Protein AF-A0A6A1UJ36-F1 (afdb_monomer)

Organism: NCBI:txid262757

Radius of gyration: 28.64 Å; Cα contacts (8 Å, |Δi|>4): 77; chains: 1; bounding box: 64×49×78 Å

Foldseek 3Di:
DEQDDDDDCSVVVSCCCCPVLNLYDYDPDNVVPDDDDPVSVVVRVCCLPPDPSVVVSVVSVVVVVVLVVQLCDVVHVVVVVVVVVVVVVVVVVVVVPPDPPPDDPPDDPDDDD

Solvent-accessible surface area (backbone atoms only — not comparable to full-atom values): 6771 Å² total; per-residue (Å²): 90,77,46,79,58,85,62,87,65,37,55,59,52,38,46,44,33,38,72,75,65,43,38,31,48,64,70,95,66,56,66,91,80,48,86,81,53,71,71,57,52,52,50,53,51,44,39,52,72,74,35,73,64,18,52,56,25,53,50,50,44,51,54,51,48,54,52,51,53,50,27,57,33,93,87,12,64,54,34,45,53,52,52,50,50,52,52,51,50,53,56,51,52,58,64,69,67,58,69,94,71,85,70,75,80,93,76,85,89,87,87,77,136

Mean predicted aligned error: 10.15 Å

Sequence (113 aa):
MIAWPLYAEQRMNAALLTEELGVAVHSKVLPKKKVMGREEIEKMVRRVMEDKEGHALRTRVKELKHSAEKALSNGGSSYNALSRLAQQCQVHMRRQEVPAEAIEPTCTQELNY

Nearest PDB structures (foldseek):
  8j2z-assembly1_A  TM=9.700E-01  e=2.654E-07  Nicotiana tabacum
  9j9k-assembly2_B  TM=9.720E-01  e=2.822E-07  Nicotiana benthamiana
  8j2u-assembly1_B  TM=9.700E-01  e=3.838E-07  Nicotiana tabacum
  9j9c-assembly1_A  TM=9.699E-01  e=2.285E-06  Nicotiana benthamiana
  8j2v-assembly1_A  TM=9.575E-01  e=2.020E-06  Nicotiana tabacum

Structure (mmCIF, N/CA/C/O backbone):
data_AF-A0A6A1UJ36-F1
#
_entry.id   AF-A0A6A1UJ36-F1
#
loop_
_atom_site.group_PDB
_atom_site.id
_atom_site.type_symbol
_atom_site.label_atom_id
_atom_site.label_alt_id
_atom_site.label_comp_id
_atom_site.label_asym_id
_atom_site.label_entity_id
_atom_site.label_seq_id
_atom_site.pdbx_PDB_ins_code
_atom_site.Cartn_x
_atom_site.Cartn_y
_atom_site.Cartn_z
_atom_site.occupancy
_atom_site.B_iso_or_equiv
_atom_site.auth_seq_id
_atom_site.auth_comp_id
_atom_site.auth_asym_id
_atom_site.auth_atom_id
_atom_site.pdbx_PDB_model_num
ATOM 1 N N . MET A 1 1 ? -6.588 1.399 4.630 1.00 89.81 1 MET A N 1
ATOM 2 C CA . MET A 1 1 ? -7.459 0.251 4.284 1.00 89.81 1 MET A CA 1
ATOM 3 C C . MET A 1 1 ? -7.625 -0.662 5.493 1.00 89.81 1 MET A C 1
ATOM 5 O O . MET A 1 1 ? -6.818 -0.562 6.410 1.00 89.81 1 MET A O 1
ATOM 9 N N . ILE A 1 2 ? -8.639 -1.529 5.508 1.00 93.44 2 ILE A N 1
ATOM 10 C CA . ILE A 1 2 ? -8.768 -2.597 6.512 1.00 93.44 2 ILE A CA 1
ATOM 11 C C . ILE A 1 2 ? -8.268 -3.890 5.860 1.00 93.44 2 ILE A C 1
ATOM 13 O O . ILE A 1 2 ? -8.820 -4.311 4.846 1.00 93.44 2 ILE A O 1
ATOM 17 N N . ALA A 1 3 ? -7.206 -4.488 6.393 1.00 92.56 3 ALA A N 1
ATOM 18 C CA . ALA A 1 3 ? -6.661 -5.745 5.896 1.00 92.56 3 ALA A CA 1
ATOM 19 C C . ALA A 1 3 ? -7.437 -6.928 6.494 1.00 92.56 3 ALA A C 1
ATOM 21 O O . ALA A 1 3 ? -7.490 -7.098 7.714 1.00 92.56 3 ALA A O 1
ATOM 22 N N . TRP A 1 4 ? -8.030 -7.748 5.621 1.00 90.50 4 TRP A N 1
ATOM 23 C CA . TRP A 1 4 ? -8.869 -8.887 6.001 1.00 90.50 4 TRP A CA 1
ATOM 24 C C . TRP A 1 4 ? -8.427 -10.169 5.274 1.00 90.50 4 TRP A C 1
ATOM 26 O O . TRP A 1 4 ? -9.016 -10.547 4.262 1.00 90.50 4 TRP A O 1
ATOM 36 N N . PRO A 1 5 ? -7.357 -10.838 5.740 1.00 88.88 5 PRO A N 1
ATOM 37 C CA . PRO A 1 5 ? -6.795 -11.987 5.040 1.00 88.88 5 PRO A CA 1
ATOM 38 C C . PRO A 1 5 ? -7.681 -13.234 5.184 1.00 88.88 5 PRO A C 1
ATOM 40 O O . PRO A 1 5 ? -7.999 -13.658 6.296 1.00 88.88 5 PRO A O 1
ATOM 43 N N . LEU A 1 6 ? -8.017 -13.863 4.060 1.00 85.00 6 LEU A N 1
ATOM 44 C CA . LEU A 1 6 ? -8.828 -15.079 3.978 1.00 85.00 6 LEU A CA 1
ATOM 45 C C . LEU A 1 6 ? -7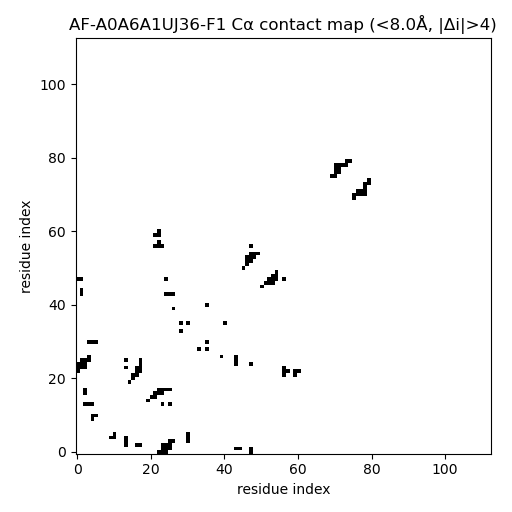.960 -16.312 3.677 1.00 85.00 6 LEU A C 1
ATOM 47 O O . LEU A 1 6 ? -8.011 -17.303 4.413 1.00 85.00 6 LEU A O 1
ATOM 51 N N . TYR A 1 7 ? -7.121 -16.251 2.640 1.00 82.50 7 TYR A N 1
ATOM 52 C CA . TYR A 1 7 ? -6.352 -17.404 2.157 1.00 82.50 7 TYR A CA 1
ATOM 53 C C . TYR A 1 7 ? -5.005 -17.022 1.520 1.00 82.50 7 TYR A C 1
ATOM 55 O O . TYR A 1 7 ? -4.696 -15.846 1.348 1.00 82.50 7 TYR A O 1
ATOM 63 N N . ALA A 1 8 ? -4.199 -18.047 1.215 1.00 91.31 8 ALA A N 1
ATOM 64 C CA . ALA A 1 8 ? -2.903 -17.948 0.540 1.00 91.31 8 ALA A CA 1
ATOM 65 C C . ALA A 1 8 ? -1.949 -16.904 1.162 1.00 91.31 8 ALA A C 1
ATOM 67 O O . ALA A 1 8 ? -1.742 -16.889 2.381 1.00 91.31 8 ALA A O 1
ATOM 68 N N . GLU A 1 9 ? -1.353 -16.056 0.329 1.00 93.94 9 GLU A N 1
ATOM 69 C CA . GLU A 1 9 ? -0.341 -15.060 0.672 1.00 93.94 9 GLU A CA 1
ATOM 70 C C . GLU A 1 9 ? -0.919 -13.810 1.346 1.00 93.94 9 GLU A C 1
ATOM 72 O O . GLU A 1 9 ? -0.172 -12.982 1.864 1.00 93.94 9 GLU A O 1
ATOM 77 N N . GLN A 1 10 ? -2.248 -13.683 1.428 1.00 92.06 10 GLN A N 1
ATOM 78 C CA . GLN A 1 10 ? -2.914 -12.487 1.957 1.00 92.06 10 GLN A CA 1
ATOM 79 C C . GLN A 1 10 ? -2.495 -12.150 3.390 1.00 92.06 10 GLN A C 1
ATOM 81 O O . GLN A 1 10 ? -2.545 -10.993 3.786 1.00 92.06 10 GLN A O 1
ATOM 86 N N . ARG A 1 11 ? -2.072 -13.142 4.181 1.00 88.75 11 ARG A N 1
ATOM 87 C CA . ARG A 1 11 ? -1.540 -12.916 5.534 1.00 88.75 11 ARG A CA 1
ATOM 88 C C . ARG A 1 11 ? -0.209 -12.179 5.519 1.00 88.75 11 ARG A C 1
ATOM 90 O O . ARG A 1 11 ? -0.021 -11.270 6.316 1.00 88.75 11 ARG A O 1
ATOM 97 N N . MET A 1 12 ? 0.677 -12.570 4.610 1.00 92.75 12 MET A N 1
ATOM 98 C CA . MET A 1 12 ? 1.956 -11.901 4.407 1.00 92.75 12 MET A CA 1
ATOM 99 C C . MET A 1 12 ? 1.722 -10.490 3.868 1.00 92.75 12 MET A C 1
ATOM 101 O O . MET A 1 12 ? 2.293 -9.539 4.386 1.00 92.75 12 MET A O 1
ATOM 105 N N . ASN A 1 13 ? 0.797 -10.334 2.916 1.00 94.56 13 ASN A N 1
ATOM 106 C CA . ASN A 1 13 ? 0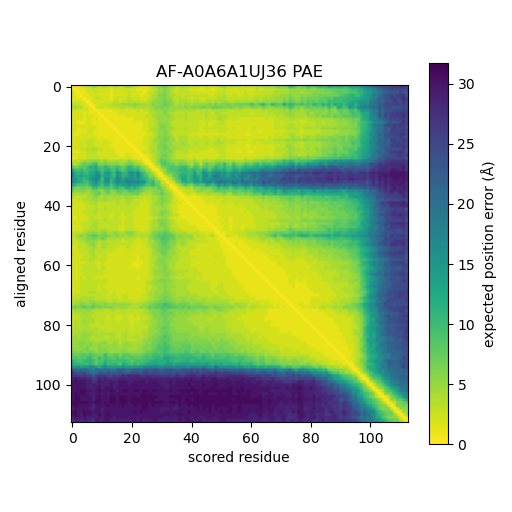.423 -9.016 2.401 1.00 94.56 13 ASN A CA 1
ATOM 107 C C . ASN A 1 13 ? -0.205 -8.137 3.492 1.00 94.56 13 ASN A C 1
ATOM 109 O O . ASN A 1 13 ? 0.084 -6.948 3.555 1.00 94.56 13 ASN A O 1
ATOM 113 N N . ALA A 1 14 ? -1.045 -8.702 4.365 1.00 92.25 14 ALA A N 1
ATOM 114 C CA . ALA A 1 14 ? -1.625 -7.974 5.488 1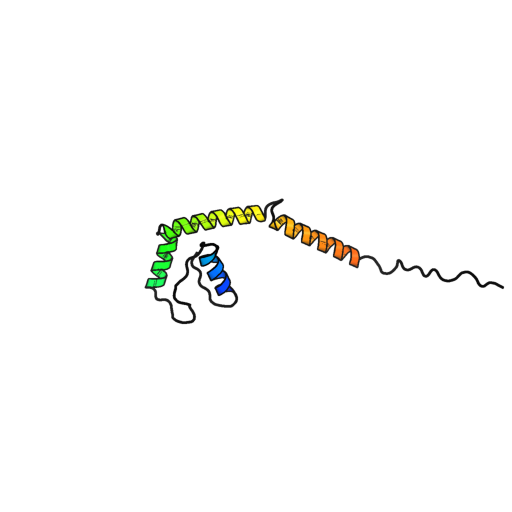.00 92.25 14 ALA A CA 1
ATOM 115 C C . ALA A 1 14 ? -0.533 -7.468 6.436 1.00 92.25 14 ALA A C 1
ATOM 117 O O . ALA A 1 14 ? -0.541 -6.280 6.733 1.00 92.25 14 ALA A O 1
ATOM 118 N N . ALA A 1 15 ? 0.421 -8.328 6.818 1.00 91.81 15 ALA A N 1
ATOM 119 C CA . ALA A 1 15 ? 1.559 -7.949 7.657 1.00 91.81 15 ALA A CA 1
ATOM 120 C C . ALA A 1 15 ? 2.417 -6.862 6.991 1.00 91.81 15 ALA A C 1
ATOM 122 O O . ALA A 1 15 ? 2.677 -5.833 7.603 1.00 91.81 15 ALA A O 1
ATOM 123 N N . LEU A 1 16 ? 2.756 -7.008 5.706 1.00 95.00 16 LEU A N 1
ATOM 124 C CA . LEU A 1 16 ? 3.469 -5.980 4.940 1.00 95.00 16 LEU A CA 1
ATOM 125 C C . LEU A 1 16 ? 2.723 -4.633 4.957 1.00 95.00 16 LEU A C 1
ATOM 127 O O . LEU A 1 16 ? 3.315 -3.579 5.174 1.00 95.00 16 LEU A O 1
ATOM 131 N N . LEU A 1 17 ? 1.407 -4.648 4.736 1.00 95.31 17 LEU A N 1
ATOM 132 C CA . LEU A 1 17 ? 0.598 -3.430 4.694 1.00 95.31 17 LEU A CA 1
ATOM 133 C C . LEU A 1 17 ? 0.448 -2.770 6.071 1.00 95.31 17 LEU A C 1
ATOM 135 O O . LEU A 1 17 ? 0.299 -1.549 6.131 1.00 95.31 17 LEU A O 1
ATOM 139 N N . THR A 1 18 ? 0.447 -3.539 7.162 1.00 92.94 18 THR A N 1
ATOM 140 C CA . THR A 1 18 ? 0.212 -3.026 8.521 1.00 92.94 18 THR A CA 1
ATOM 141 C C . THR A 1 18 ? 1.493 -2.706 9.280 1.00 92.94 18 THR A C 1
ATOM 143 O O . THR A 1 18 ? 1.539 -1.688 9.963 1.00 92.94 18 THR A O 1
ATOM 146 N N . GLU A 1 19 ? 2.511 -3.554 9.173 1.00 91.75 19 GLU A N 1
ATOM 147 C CA . GLU A 1 19 ? 3.741 -3.491 9.970 1.00 91.75 19 GLU A CA 1
ATOM 148 C C . GLU A 1 19 ? 4.825 -2.690 9.245 1.00 91.75 19 GLU A C 1
ATOM 150 O O . GLU A 1 19 ? 5.367 -1.749 9.816 1.00 91.75 19 GLU A O 1
ATOM 155 N N . GLU A 1 20 ? 5.068 -2.990 7.967 1.00 93.94 20 GLU A N 1
ATOM 156 C CA . GLU A 1 20 ? 6.143 -2.352 7.194 1.00 93.94 20 GLU A CA 1
ATOM 157 C C . GLU A 1 20 ? 5.698 -1.019 6.583 1.00 93.94 20 GLU A C 1
ATOM 159 O O . GLU A 1 20 ? 6.312 0.027 6.782 1.00 93.94 20 GLU A O 1
ATOM 164 N N . LEU A 1 21 ? 4.592 -1.032 5.834 1.00 93.81 21 LEU A N 1
ATOM 165 C CA . LEU A 1 21 ? 4.101 0.159 5.134 1.00 93.81 21 LEU A CA 1
ATOM 166 C C . LEU A 1 21 ? 3.201 1.025 6.026 1.00 93.81 21 LEU A C 1
ATOM 168 O O . LEU A 1 21 ? 3.047 2.227 5.797 1.00 93.81 21 LEU A O 1
ATOM 172 N N . GLY A 1 22 ? 2.555 0.415 7.024 1.00 93.81 22 GLY A N 1
ATOM 173 C CA . GLY A 1 22 ? 1.603 1.079 7.913 1.00 93.81 22 GLY A CA 1
ATOM 174 C C . GLY A 1 22 ? 0.408 1.731 7.198 1.00 93.81 22 GLY A C 1
ATOM 175 O O . GLY A 1 22 ? -0.210 2.662 7.703 1.00 93.81 22 GLY A O 1
ATOM 176 N N . VAL A 1 23 ? 0.048 1.260 6.009 1.00 96.12 23 VAL A N 1
ATOM 177 C CA . VAL A 1 23 ? -1.066 1.778 5.194 1.00 96.12 23 VAL A CA 1
ATOM 178 C C . VAL A 1 23 ? -2.381 1.029 5.428 1.00 96.12 23 VAL A C 1
ATOM 180 O O . VAL A 1 23 ? -3.378 1.246 4.727 1.00 96.12 23 VAL A O 1
ATOM 183 N N . ALA A 1 24 ? -2.414 0.135 6.411 1.00 94.25 24 ALA A N 1
ATOM 184 C CA . ALA A 1 24 ? -3.583 -0.656 6.743 1.00 94.25 24 ALA A CA 1
ATOM 185 C C . ALA A 1 24 ? -3.738 -0.856 8.251 1.00 94.25 24 ALA A C 1
ATOM 187 O O . ALA A 1 24 ? -2.768 -0.838 9.002 1.00 94.25 24 ALA A O 1
ATOM 188 N N . VAL A 1 25 ? -4.982 -1.075 8.673 1.00 91.81 25 VAL A N 1
ATOM 189 C CA . VAL A 1 25 ? -5.310 -1.611 9.998 1.00 91.81 25 VAL A CA 1
ATOM 190 C C . VAL A 1 25 ? -5.796 -3.043 9.836 1.00 91.81 25 VAL A C 1
ATOM 192 O O . VAL A 1 25 ? -6.455 -3.361 8.847 1.00 91.81 25 VAL A O 1
ATOM 195 N N . HIS A 1 26 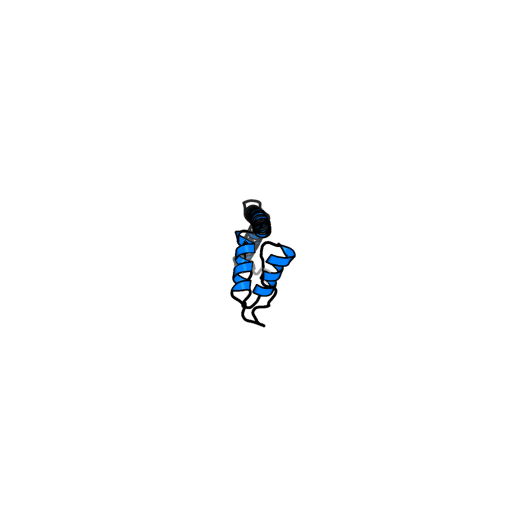? -5.514 -3.903 10.805 1.00 86.81 26 HIS A N 1
ATOM 196 C CA . HIS A 1 26 ? -6.088 -5.242 10.862 1.00 86.81 26 HIS A CA 1
ATOM 197 C C . HIS A 1 26 ? -6.569 -5.545 12.282 1.00 86.81 26 HIS A C 1
ATOM 199 O O . HIS A 1 26 ? -6.118 -4.935 13.257 1.00 86.81 26 HIS A O 1
ATOM 205 N N . SER A 1 27 ? -7.502 -6.485 12.399 1.00 77.88 27 SER A N 1
ATOM 206 C CA . SER A 1 27 ? -7.952 -6.976 13.699 1.00 77.88 27 SER A CA 1
ATOM 207 C C . SER A 1 27 ? -6.848 -7.793 14.367 1.00 77.88 27 SER A C 1
ATOM 209 O O . SER A 1 27 ? -6.172 -8.598 13.723 1.00 77.88 27 SER A O 1
ATOM 211 N N . LYS A 1 28 ? -6.709 -7.636 15.688 1.00 69.00 28 LYS A N 1
ATOM 212 C CA . LYS A 1 28 ? -5.812 -8.471 16.506 1.00 69.00 28 LYS A CA 1
ATOM 213 C C . LYS A 1 28 ? -6.275 -9.934 16.558 1.00 69.00 28 LYS A C 1
ATOM 215 O O . LYS A 1 28 ? -5.506 -10.815 16.939 1.00 69.00 28 LYS A O 1
ATOM 220 N N . VAL A 1 29 ? -7.523 -10.204 16.178 1.00 64.19 29 VAL A N 1
ATOM 221 C CA . VAL A 1 29 ? -8.107 -11.538 16.100 1.00 64.19 29 VAL A CA 1
ATOM 222 C C . VAL A 1 29 ? -7.845 -12.106 14.708 1.00 64.19 29 VAL A C 1
ATOM 224 O O . VAL A 1 29 ? -8.379 -11.637 13.705 1.00 64.19 29 VAL A O 1
ATOM 227 N N . LEU A 1 30 ? -7.020 -13.152 14.631 1.00 61.28 30 LEU A N 1
ATOM 228 C CA . LEU A 1 30 ? -6.811 -13.868 13.374 1.00 61.28 30 LEU A CA 1
ATOM 229 C C . LEU A 1 30 ? -8.145 -14.488 12.905 1.00 61.28 30 LEU A C 1
ATOM 231 O O . LEU A 1 30 ? -8.705 -15.300 13.651 1.00 61.28 30 LEU A O 1
ATOM 235 N N . PRO A 1 31 ? -8.610 -14.222 11.664 1.00 59.34 31 PRO A N 1
ATOM 236 C CA . PRO A 1 31 ? -9.924 -14.663 11.170 1.00 59.34 31 PRO A CA 1
ATOM 237 C C . PRO A 1 31 ? -10.178 -16.173 11.268 1.00 59.34 31 PRO A C 1
ATOM 239 O O . PRO A 1 31 ? -11.318 -16.610 11.357 1.00 59.34 31 PRO A O 1
ATOM 242 N N . LYS A 1 32 ? -9.116 -16.993 11.289 1.00 58.19 32 LYS A N 1
ATOM 243 C CA . LYS A 1 32 ? -9.234 -18.458 11.399 1.00 58.19 32 LYS A CA 1
ATOM 244 C C . LYS A 1 32 ? -9.562 -18.965 12.807 1.00 58.19 32 LYS A C 1
ATOM 246 O O . LYS A 1 32 ? -9.884 -20.137 12.941 1.00 58.19 32 LYS A O 1
ATOM 251 N N . LYS A 1 33 ? -9.420 -18.142 13.851 1.00 61.56 33 LYS A N 1
ATOM 252 C CA . LYS A 1 33 ? -9.581 -18.588 15.247 1.00 61.56 33 LYS A CA 1
ATOM 253 C C . LYS A 1 33 ? -10.915 -18.173 15.866 1.00 61.56 33 LYS A C 1
ATOM 255 O O . LYS A 1 33 ? -11.344 -18.812 16.821 1.00 61.56 33 LYS A O 1
ATOM 260 N N . LYS A 1 34 ? -11.556 -17.112 15.365 1.00 68.56 34 LYS A N 1
ATOM 261 C CA . LYS A 1 34 ? -12.798 -16.576 15.933 1.00 68.56 34 LYS A CA 1
ATOM 262 C C . LYS A 1 34 ? -13.497 -15.654 14.934 1.00 68.56 34 LYS A C 1
ATOM 264 O O . LYS A 1 34 ? -12.836 -14.878 14.248 1.00 68.56 34 LYS A O 1
ATOM 269 N N . VAL A 1 35 ? -14.828 -15.721 14.892 1.00 76.50 35 VAL A N 1
ATOM 270 C CA . VAL A 1 35 ? -15.655 -14.750 14.162 1.00 76.50 35 VAL A CA 1
ATOM 271 C C . VAL A 1 35 ? -15.486 -13.376 14.806 1.00 76.50 35 VAL A C 1
ATOM 273 O O . VAL A 1 35 ? -15.576 -13.2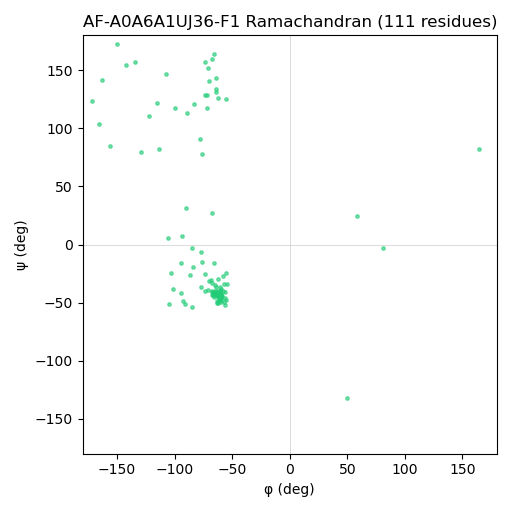37 16.028 1.00 76.50 35 VAL A O 1
ATOM 276 N N . MET A 1 36 ? -15.222 -12.367 13.982 1.00 78.94 36 MET A N 1
ATOM 277 C CA . MET A 1 36 ? -15.063 -10.993 14.440 1.00 78.94 36 MET A CA 1
ATOM 278 C C . MET A 1 36 ? -16.420 -10.414 14.852 1.00 78.94 36 MET A C 1
ATOM 280 O O . MET A 1 36 ? -17.388 -10.501 14.096 1.00 78.94 36 MET A O 1
ATOM 284 N N . GLY A 1 37 ? -16.497 -9.839 16.053 1.00 87.12 37 GLY A N 1
ATOM 285 C CA . GLY A 1 37 ? -17.721 -9.202 16.542 1.00 87.12 37 GLY A CA 1
ATOM 286 C C . GLY A 1 37 ? -18.022 -7.900 15.797 1.00 87.12 37 GLY A C 1
ATOM 287 O O . GLY A 1 37 ? -17.104 -7.208 15.349 1.00 87.12 37 GLY A O 1
ATOM 288 N N . ARG A 1 38 ? -19.304 -7.530 15.701 1.00 91.06 38 ARG A N 1
ATOM 289 C CA . ARG A 1 38 ? -19.737 -6.283 15.039 1.00 91.06 38 ARG A CA 1
ATOM 290 C C . ARG A 1 38 ? -19.091 -5.040 15.661 1.00 91.06 38 ARG A C 1
ATOM 292 O O . ARG A 1 38 ? -18.749 -4.111 14.941 1.00 91.06 38 ARG A O 1
ATOM 299 N N . GLU A 1 39 ? -18.855 -5.051 16.972 1.00 90.06 39 GLU A N 1
ATOM 300 C CA . GLU A 1 39 ? -18.240 -3.945 17.708 1.00 90.06 39 GLU A CA 1
ATOM 301 C C . GLU A 1 39 ? -16.773 -3.742 17.304 1.00 90.06 39 GLU A C 1
ATOM 303 O O . GLU A 1 39 ? -16.266 -2.622 17.293 1.00 90.06 39 GLU A O 1
ATOM 308 N N . GLU A 1 40 ? -16.065 -4.822 16.968 1.00 88.00 40 GLU A N 1
ATOM 309 C CA . GLU A 1 40 ? -14.685 -4.741 16.490 1.00 88.00 40 GLU A CA 1
ATOM 310 C C . GLU A 1 40 ? -14.628 -4.209 15.056 1.00 88.00 40 GLU A C 1
ATOM 312 O O . GLU A 1 40 ? -13.789 -3.360 14.749 1.00 88.00 40 GLU A O 1
ATOM 317 N N . ILE A 1 41 ? -15.566 -4.639 14.208 1.00 90.25 41 ILE A N 1
ATOM 318 C CA . ILE A 1 41 ? -15.719 -4.113 12.847 1.00 90.25 41 ILE A CA 1
ATOM 319 C C . ILE A 1 41 ? -16.005 -2.610 12.895 1.00 90.25 41 ILE A C 1
ATOM 321 O O . ILE A 1 41 ? -15.302 -1.842 12.239 1.00 90.25 41 ILE A O 1
ATOM 325 N N . GLU A 1 42 ? -16.973 -2.179 13.709 1.00 93.25 42 GLU A N 1
ATOM 326 C CA . GLU A 1 42 ? -17.312 -0.763 13.875 1.00 93.25 42 GLU A CA 1
ATOM 327 C C . GLU A 1 42 ? -16.083 0.058 14.288 1.00 93.25 42 GLU A C 1
ATOM 329 O O . GLU A 1 42 ? -15.774 1.074 13.663 1.00 93.25 42 GLU A O 1
ATOM 334 N N . LYS A 1 43 ? -15.327 -0.412 15.289 1.00 91.31 43 LYS A N 1
ATOM 335 C CA . LYS A 1 43 ? -14.102 0.261 15.745 1.00 91.31 43 LYS A CA 1
ATOM 336 C C . LYS A 1 43 ? -13.061 0.388 14.639 1.00 91.31 43 LYS A C 1
ATOM 338 O O . LYS A 1 43 ? -12.452 1.444 14.505 1.00 91.31 43 LYS A O 1
ATOM 343 N N . MET A 1 44 ? -12.832 -0.659 13.847 1.00 91.62 44 MET A N 1
ATOM 344 C CA . MET A 1 44 ? -11.876 -0.584 12.737 1.00 91.62 44 MET A CA 1
ATOM 345 C C . MET A 1 44 ? -12.327 0.397 11.656 1.00 91.62 44 MET A C 1
ATOM 347 O O . MET A 1 44 ? -11.500 1.145 11.134 1.00 91.62 44 MET A O 1
ATOM 351 N N . VAL A 1 45 ? -13.623 0.420 11.335 1.00 93.50 45 VAL A N 1
ATOM 352 C CA . VAL A 1 45 ? -14.179 1.363 10.358 1.00 93.50 45 VAL A CA 1
ATOM 353 C C . VAL A 1 45 ? -14.007 2.800 10.850 1.00 93.50 45 VAL A C 1
ATOM 355 O O . VAL A 1 45 ? -13.451 3.616 10.115 1.00 93.50 45 VAL A O 1
ATOM 358 N N . ARG A 1 46 ? -14.378 3.100 12.103 1.00 93.94 46 ARG A N 1
ATOM 359 C CA . ARG A 1 46 ? -14.175 4.432 12.700 1.00 93.94 46 ARG A CA 1
ATOM 360 C C . ARG A 1 46 ? -12.703 4.840 12.719 1.00 93.94 46 ARG A C 1
ATOM 362 O O . ARG A 1 46 ? -12.381 5.935 12.267 1.00 93.94 46 ARG A O 1
ATOM 369 N N . ARG A 1 47 ? -11.796 3.931 13.098 1.00 92.25 47 ARG A N 1
ATOM 370 C CA . ARG A 1 47 ? -10.342 4.184 13.077 1.00 92.25 47 ARG A CA 1
ATOM 371 C C . ARG A 1 47 ? -9.823 4.594 11.709 1.00 92.25 47 ARG A C 1
ATOM 373 O O . ARG A 1 47 ? -8.977 5.477 11.605 1.00 92.25 47 ARG A O 1
ATOM 380 N N . VAL A 1 48 ? -10.315 3.957 10.648 1.00 93.94 48 VAL A N 1
ATOM 381 C CA . VAL A 1 48 ? -9.895 4.292 9.284 1.00 93.94 48 VAL A CA 1
ATOM 382 C C . VAL A 1 48 ? -10.550 5.575 8.794 1.00 93.94 48 VAL A C 1
ATOM 384 O O . VAL A 1 48 ? -9.896 6.321 8.072 1.00 93.94 48 VAL A O 1
ATOM 387 N N . MET A 1 49 ? -11.810 5.838 9.139 1.00 93.44 49 MET A N 1
ATOM 388 C CA . MET A 1 49 ? -12.587 6.930 8.545 1.00 93.44 49 MET A CA 1
ATOM 389 C C . MET A 1 49 ? -12.471 8.241 9.331 1.00 93.44 49 MET A C 1
ATOM 391 O O . MET A 1 49 ? -12.119 9.259 8.733 1.00 93.44 49 MET A O 1
ATOM 395 N N . GLU A 1 50 ? -12.697 8.197 10.641 1.00 91.94 50 GLU A N 1
ATOM 396 C CA . GLU A 1 50 ? -12.914 9.357 11.519 1.00 91.94 50 GLU A CA 1
ATOM 397 C C . GLU A 1 50 ? -11.661 9.726 12.331 1.00 91.94 50 GLU A C 1
ATOM 399 O O . GLU A 1 50 ? -11.352 10.907 12.497 1.00 91.94 50 GLU A O 1
ATOM 404 N N . ASP A 1 51 ? -10.903 8.735 12.805 1.00 91.94 51 ASP A N 1
ATOM 405 C CA . ASP A 1 51 ? -9.813 8.986 13.751 1.00 91.94 51 ASP A CA 1
ATOM 406 C C . ASP A 1 51 ? -8.576 9.637 13.105 1.00 91.94 51 ASP A C 1
ATOM 408 O O . ASP A 1 51 ? -8.273 9.481 11.915 1.00 91.94 51 ASP A O 1
ATOM 412 N N . LYS A 1 52 ? -7.769 10.313 13.940 1.00 91.62 52 LYS A N 1
ATOM 413 C CA . LYS A 1 52 ? -6.462 10.881 13.546 1.00 91.62 52 LYS A CA 1
ATOM 414 C C . LYS A 1 52 ? -5.530 9.830 12.933 1.00 91.62 52 LYS A C 1
ATOM 416 O O . LYS A 1 52 ? -4.777 10.137 12.010 1.00 91.62 52 LYS A O 1
ATOM 421 N N . GLU A 1 53 ? -5.607 8.592 13.418 1.00 90.06 53 GLU A N 1
ATOM 422 C CA . GLU A 1 53 ? -4.866 7.458 12.862 1.00 90.06 53 GLU A CA 1
ATOM 423 C C . GLU A 1 53 ? -5.232 7.217 11.387 1.00 90.06 53 GLU A C 1
ATOM 425 O O . GLU A 1 53 ? -4.344 7.090 10.541 1.00 90.06 53 GLU A O 1
ATOM 430 N N . GLY A 1 54 ? -6.525 7.247 11.050 1.00 92.75 54 GLY A N 1
ATOM 431 C CA . GLY A 1 54 ? -7.026 7.120 9.683 1.00 92.75 54 GLY A CA 1
ATOM 432 C C . GLY A 1 54 ? -6.529 8.229 8.756 1.00 92.75 54 GLY A C 1
ATOM 433 O O . GLY A 1 54 ? -6.194 7.964 7.598 1.00 92.75 54 GLY A O 1
ATOM 434 N N . HIS A 1 55 ? -6.394 9.459 9.262 1.00 93.75 55 HIS A N 1
ATOM 435 C CA . HIS A 1 55 ? -5.777 10.556 8.510 1.00 93.75 55 HIS A CA 1
ATOM 436 C C . HIS A 1 55 ? -4.308 10.281 8.176 1.00 93.75 55 HIS A C 1
ATOM 438 O O . HIS A 1 55 ? -3.940 10.365 7.005 1.00 93.75 55 HIS A O 1
ATOM 444 N N . ALA A 1 56 ? -3.489 9.897 9.159 1.00 93.50 56 ALA A N 1
ATOM 445 C CA . ALA A 1 56 ? -2.079 9.565 8.929 1.00 93.50 56 ALA A CA 1
ATOM 446 C C . ALA A 1 56 ? -1.918 8.394 7.944 1.00 93.50 56 ALA A C 1
ATOM 448 O O . ALA A 1 56 ? -1.048 8.391 7.074 1.00 93.50 56 ALA A O 1
ATOM 449 N N . LEU A 1 57 ? -2.804 7.406 8.043 1.00 95.06 57 LEU 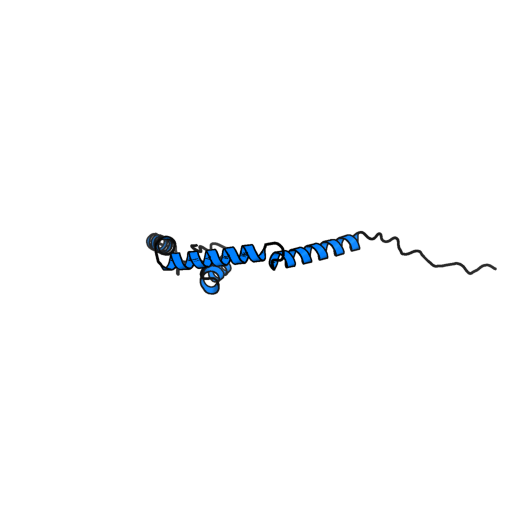A N 1
ATOM 450 C CA . LEU A 1 57 ? -2.839 6.244 7.169 1.00 95.06 57 LEU A CA 1
ATOM 451 C C . LEU A 1 57 ? -3.180 6.637 5.719 1.00 95.06 57 LEU A C 1
ATOM 453 O O . LEU A 1 57 ? -2.492 6.215 4.792 1.00 95.06 57 LEU A O 1
ATOM 457 N N . ARG A 1 58 ? -4.165 7.521 5.504 1.00 94.94 58 ARG A N 1
ATOM 458 C CA . ARG A 1 58 ? -4.468 8.085 4.173 1.00 94.94 58 ARG A CA 1
ATOM 459 C C . ARG A 1 58 ? -3.323 8.925 3.606 1.00 94.94 58 ARG A C 1
ATOM 461 O O . ARG A 1 58 ? -3.113 8.890 2.396 1.00 94.94 58 ARG A O 1
ATOM 468 N N . THR A 1 59 ? -2.596 9.668 4.439 1.00 95.69 59 THR A N 1
ATOM 469 C CA . THR A 1 59 ? -1.416 10.433 4.001 1.00 95.69 59 THR A CA 1
ATOM 470 C C . THR A 1 59 ? -0.328 9.501 3.474 1.00 95.69 59 THR A C 1
ATOM 472 O O . THR A 1 59 ? 0.080 9.652 2.325 1.00 95.69 59 THR A O 1
ATOM 475 N N . ARG A 1 60 ? 0.031 8.457 4.232 1.00 96.19 60 ARG A N 1
ATOM 476 C CA . ARG A 1 60 ? 0.997 7.437 3.785 1.00 96.19 60 ARG A CA 1
ATOM 477 C C . ARG A 1 60 ? 0.567 6.743 2.493 1.00 96.19 60 ARG A C 1
ATOM 479 O O . ARG A 1 60 ? 1.378 6.531 1.600 1.00 96.19 60 ARG A O 1
ATOM 486 N N . VAL A 1 61 ? -0.726 6.441 2.343 1.00 97.19 61 VAL A N 1
ATOM 487 C CA . VAL A 1 61 ? -1.262 5.876 1.090 1.00 97.19 61 VAL A CA 1
ATOM 488 C C . VAL A 1 61 ? -1.055 6.826 -0.094 1.00 97.19 61 VAL A C 1
ATOM 490 O O . VAL A 1 61 ? -0.724 6.366 -1.184 1.00 97.19 61 VAL A O 1
ATOM 493 N N . LYS A 1 62 ? -1.227 8.142 0.088 1.00 97.75 62 LYS A N 1
ATOM 494 C CA . LYS A 1 62 ? -0.993 9.127 -0.982 1.00 97.75 62 LYS A CA 1
ATOM 495 C C . LYS A 1 62 ? 0.485 9.216 -1.369 1.00 97.75 62 LYS A C 1
ATOM 497 O O . LYS A 1 62 ? 0.786 9.287 -2.557 1.00 97.75 62 LYS A O 1
ATOM 502 N N . GLU A 1 63 ? 1.389 9.175 -0.397 1.00 97.31 63 GLU A N 1
ATOM 503 C CA . GLU A 1 63 ? 2.840 9.151 -0.638 1.00 97.31 63 GLU A CA 1
ATOM 504 C C . GLU A 1 63 ? 3.263 7.882 -1.386 1.00 97.31 63 GLU A C 1
ATOM 506 O O . GLU A 1 63 ? 4.003 7.946 -2.373 1.00 97.31 63 GLU A O 1
ATOM 511 N N . LEU A 1 64 ? 2.731 6.730 -0.966 1.00 97.31 64 LEU A N 1
ATOM 512 C CA . LEU A 1 64 ? 2.971 5.453 -1.629 1.00 97.31 64 LEU A CA 1
ATOM 513 C C . LEU A 1 64 ? 2.423 5.458 -3.061 1.00 97.31 64 LEU A C 1
ATOM 515 O O . LEU A 1 64 ? 3.116 5.021 -3.978 1.00 97.31 64 LEU A O 1
ATOM 519 N N . LYS A 1 65 ? 1.221 6.013 -3.273 1.00 97.81 65 LYS A N 1
ATOM 520 C CA . LYS A 1 65 ? 0.637 6.203 -4.608 1.00 97.81 65 LYS A CA 1
ATOM 521 C C . LYS A 1 65 ? 1.571 7.022 -5.501 1.00 97.81 65 LYS A C 1
ATOM 523 O O . LYS A 1 65 ? 1.901 6.574 -6.593 1.00 97.81 65 LYS A O 1
ATOM 528 N N . HIS A 1 66 ? 2.019 8.186 -5.032 1.00 98.31 66 HIS A N 1
ATOM 529 C CA . HIS A 1 66 ? 2.910 9.046 -5.810 1.00 98.31 66 HIS A CA 1
ATOM 530 C C . HIS A 1 66 ? 4.238 8.346 -6.145 1.00 98.31 66 HIS A C 1
ATOM 532 O O . HIS A 1 66 ? 4.734 8.435 -7.268 1.00 98.31 66 HIS A O 1
ATOM 538 N N . SER A 1 67 ? 4.790 7.597 -5.190 1.00 97.88 67 SER A N 1
ATOM 539 C CA . SER A 1 67 ? 6.015 6.817 -5.393 1.00 97.88 67 SER A CA 1
ATOM 540 C C . SER A 1 67 ? 5.828 5.717 -6.442 1.00 97.88 67 SER A C 1
ATOM 542 O O . SER A 1 67 ? 6.691 5.536 -7.300 1.00 97.88 67 SER A O 1
ATOM 544 N N . ALA A 1 68 ? 4.689 5.019 -6.417 1.00 97.94 68 ALA A N 1
ATOM 545 C CA . ALA A 1 68 ? 4.349 4.000 -7.405 1.00 97.94 68 ALA A CA 1
ATOM 546 C C . ALA A 1 68 ? 4.159 4.599 -8.809 1.00 97.94 68 ALA A C 1
ATOM 548 O O . ALA A 1 68 ? 4.701 4.073 -9.779 1.00 97.94 68 ALA A O 1
ATOM 549 N N . GLU A 1 69 ? 3.462 5.734 -8.921 1.00 98.56 69 GLU A N 1
ATOM 550 C CA . GLU A 1 69 ? 3.300 6.463 -10.188 1.00 98.56 69 GLU A CA 1
ATOM 551 C C . GLU A 1 69 ? 4.656 6.894 -10.763 1.00 98.56 69 GLU A C 1
ATOM 553 O O . GLU A 1 69 ? 4.925 6.680 -11.944 1.00 98.56 69 GLU A O 1
ATOM 558 N N . LYS A 1 70 ? 5.555 7.422 -9.922 1.00 98.56 70 LYS A N 1
ATOM 559 C CA . LYS A 1 70 ? 6.919 7.800 -10.323 1.00 98.56 70 LYS A CA 1
ATOM 560 C C . LYS A 1 70 ? 7.772 6.599 -10.743 1.00 98.56 70 LYS A C 1
ATOM 562 O O . LYS A 1 70 ? 8.623 6.725 -11.617 1.00 98.56 70 LYS A O 1
ATOM 567 N N . ALA A 1 71 ? 7.588 5.437 -10.121 1.00 98.56 71 ALA A N 1
ATOM 568 C CA . ALA A 1 71 ? 8.316 4.229 -10.503 1.00 98.56 71 ALA A CA 1
ATOM 569 C C . ALA A 1 71 ? 7.892 3.706 -11.889 1.00 98.56 71 ALA A C 1
ATOM 571 O O . ALA A 1 71 ? 8.716 3.111 -12.589 1.00 98.56 71 ALA A O 1
ATOM 572 N N . LEU A 1 72 ? 6.632 3.932 -12.277 1.00 98.38 72 LEU A N 1
ATOM 573 C CA . LEU A 1 72 ? 6.038 3.474 -13.537 1.00 98.38 72 LEU A CA 1
ATOM 574 C C . LEU A 1 72 ? 6.098 4.501 -14.677 1.00 98.38 72 LEU A C 1
ATOM 576 O O . LEU A 1 72 ? 5.898 4.122 -15.829 1.00 98.38 72 LEU A O 1
ATOM 580 N N . SER A 1 73 ? 6.354 5.778 -14.389 1.00 98.19 73 SER A N 1
ATOM 581 C CA . SER A 1 73 ? 6.477 6.810 -15.421 1.00 98.19 73 SER A CA 1
ATOM 582 C C . SER A 1 73 ? 7.701 6.591 -16.322 1.00 98.19 73 SER A C 1
ATOM 584 O O . SER A 1 73 ? 8.622 5.848 -15.979 1.00 98.19 73 SER A O 1
ATOM 586 N N . ASN A 1 74 ? 7.733 7.254 -17.484 1.00 97.31 74 ASN A N 1
ATOM 587 C CA . ASN A 1 74 ? 8.876 7.183 -18.399 1.00 97.31 74 ASN A CA 1
ATOM 588 C C . ASN A 1 74 ? 10.174 7.583 -17.683 1.00 97.31 74 ASN A C 1
ATOM 590 O O . ASN A 1 74 ? 10.268 8.663 -17.100 1.00 97.31 74 ASN A O 1
ATOM 594 N N . GLY A 1 75 ? 11.175 6.703 -17.740 1.00 96.50 75 GLY A N 1
ATOM 595 C CA . GLY A 1 75 ? 12.441 6.871 -17.020 1.00 96.50 75 GLY A CA 1
ATOM 596 C C . GLY A 1 75 ? 12.398 6.459 -15.542 1.00 96.50 75 GLY A C 1
ATOM 597 O O . GLY A 1 75 ? 13.437 6.482 -14.881 1.00 96.50 75 GLY A O 1
ATOM 598 N N . GLY A 1 76 ? 11.237 6.048 -15.026 1.00 98.31 76 GLY A N 1
ATOM 599 C CA . GLY A 1 76 ? 11.054 5.481 -13.694 1.00 98.31 76 GLY A CA 1
ATOM 600 C C . GLY A 1 76 ? 11.715 4.110 -13.535 1.00 98.31 76 GLY A C 1
ATOM 601 O O . GLY A 1 76 ? 12.011 3.409 -14.505 1.00 98.31 76 GLY A O 1
ATOM 602 N N . SER A 1 77 ? 11.966 3.707 -12.289 1.00 98.38 77 SER A N 1
ATOM 603 C CA . SER A 1 77 ? 12.724 2.485 -11.986 1.00 98.38 77 SER A CA 1
ATOM 604 C C . SER A 1 77 ? 12.063 1.214 -12.528 1.00 98.38 77 SER A C 1
ATOM 606 O O . SER A 1 77 ? 12.727 0.407 -13.178 1.00 98.38 77 SER A O 1
ATOM 608 N N . SER A 1 78 ? 10.756 1.049 -12.304 1.00 98.31 78 SER A N 1
ATOM 609 C CA . SER A 1 78 ? 10.002 -0.120 -12.771 1.00 98.31 78 SER A CA 1
ATOM 610 C C . SER A 1 78 ? 9.819 -0.091 -14.287 1.00 98.31 78 SER A C 1
ATOM 612 O O . SER A 1 78 ? 9.981 -1.122 -14.938 1.00 98.31 78 SER A O 1
ATOM 614 N N . TYR A 1 79 ? 9.574 1.093 -14.859 1.00 98.62 79 TYR A N 1
ATOM 615 C CA . TYR A 1 79 ? 9.524 1.285 -16.310 1.00 98.62 79 TYR A CA 1
ATOM 616 C C . TYR A 1 79 ? 10.827 0.839 -16.985 1.00 98.62 79 TYR A C 1
ATOM 618 O O . TYR A 1 79 ? 10.807 0.055 -17.936 1.00 98.62 79 TYR A O 1
ATOM 626 N N . ASN A 1 80 ? 11.974 1.286 -16.467 1.00 98.56 80 ASN A N 1
ATOM 627 C CA . ASN A 1 80 ? 13.285 0.944 -17.015 1.00 98.56 80 ASN A CA 1
ATOM 628 C C . ASN A 1 80 ? 13.593 -0.550 -16.858 1.00 98.56 80 ASN A C 1
ATOM 630 O O . ASN A 1 80 ? 14.111 -1.167 -17.789 1.00 98.56 80 ASN A O 1
ATOM 634 N N . ALA A 1 81 ? 13.259 -1.144 -15.707 1.00 98.50 81 ALA A N 1
ATOM 635 C CA . ALA A 1 81 ? 13.457 -2.571 -15.468 1.00 98.50 81 ALA A CA 1
ATOM 636 C C . ALA A 1 81 ? 12.658 -3.426 -16.465 1.00 98.50 81 ALA A C 1
ATOM 638 O O . ALA A 1 81 ? 13.221 -4.324 -17.096 1.00 98.50 81 ALA A O 1
ATOM 639 N N . LEU A 1 82 ? 11.376 -3.105 -16.667 1.00 98.31 82 LEU A N 1
ATOM 640 C CA . LEU A 1 82 ? 10.529 -3.812 -17.625 1.00 98.31 82 LEU A CA 1
ATOM 641 C C . LEU A 1 82 ? 10.973 -3.56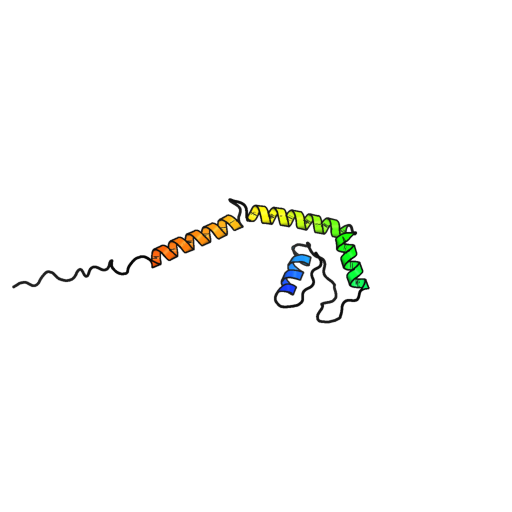6 -19.075 1.00 98.31 82 LEU A C 1
ATOM 643 O O . LEU A 1 82 ? 11.020 -4.504 -19.867 1.00 98.31 82 LEU A O 1
ATOM 647 N N . SER A 1 83 ? 11.367 -2.336 -19.414 1.00 98.31 83 SER A N 1
ATOM 648 C CA . SER A 1 83 ? 11.898 -1.997 -20.743 1.00 98.31 83 SER A CA 1
ATOM 649 C C . SER A 1 83 ? 13.161 -2.797 -21.064 1.00 98.31 83 SER A C 1
ATOM 651 O O . SER A 1 83 ? 13.298 -3.335 -22.163 1.00 98.31 83 SER A O 1
ATOM 653 N N . ARG A 1 84 ? 14.068 -2.937 -20.089 1.00 98.25 84 ARG A N 1
ATOM 654 C CA . ARG A 1 84 ? 15.276 -3.760 -20.221 1.00 98.25 84 ARG A CA 1
ATOM 655 C C . ARG A 1 84 ? 14.929 -5.232 -20.433 1.00 98.25 84 ARG A C 1
ATOM 657 O O . ARG A 1 84 ? 15.514 -5.859 -21.313 1.00 98.25 84 ARG A O 1
ATOM 664 N N . LEU A 1 85 ? 13.976 -5.768 -19.670 1.00 98.12 85 LEU A N 1
ATOM 665 C CA . LEU A 1 85 ? 13.506 -7.142 -19.851 1.00 98.12 85 LEU A CA 1
ATOM 666 C C . LEU A 1 85 ? 12.937 -7.350 -21.263 1.00 98.12 85 LEU A C 1
ATOM 668 O O . LEU A 1 85 ? 13.324 -8.294 -21.946 1.00 98.12 85 LEU A O 1
ATOM 672 N N . ALA A 1 86 ? 12.091 -6.434 -21.740 1.00 97.88 86 ALA A N 1
ATOM 673 C CA . ALA A 1 86 ? 11.522 -6.497 -23.085 1.00 97.88 86 ALA A CA 1
ATOM 674 C C . ALA A 1 86 ? 12.608 -6.479 -24.176 1.00 97.88 86 ALA A C 1
ATOM 676 O O . ALA A 1 86 ? 12.554 -7.274 -25.114 1.00 97.88 86 ALA A O 1
ATOM 677 N N . GLN A 1 87 ? 13.633 -5.633 -24.034 1.00 97.38 87 GLN A N 1
ATOM 678 C CA . GLN A 1 87 ? 14.784 -5.620 -24.943 1.00 97.38 87 GLN A CA 1
ATOM 679 C C . GLN A 1 87 ? 15.544 -6.952 -24.931 1.00 97.38 87 GLN A C 1
ATOM 681 O O . GLN A 1 87 ? 15.909 -7.458 -25.993 1.00 97.38 87 GLN A O 1
ATOM 686 N N . GLN A 1 88 ? 15.761 -7.550 -23.755 1.00 97.19 88 GLN A N 1
ATOM 687 C CA . GLN A 1 88 ? 16.407 -8.860 -23.650 1.00 97.19 88 GLN A CA 1
ATOM 688 C C . GLN A 1 88 ? 15.590 -9.951 -24.347 1.00 97.19 88 GLN A C 1
ATOM 690 O O . GLN A 1 88 ? 16.159 -10.736 -25.107 1.00 97.19 88 GLN A O 1
ATOM 695 N N . CYS A 1 89 ? 14.269 -9.963 -24.160 1.00 97.00 89 CYS A N 1
ATOM 696 C CA . CYS A 1 89 ? 13.375 -10.884 -24.857 1.00 97.00 89 CYS A CA 1
ATOM 697 C C . CYS A 1 89 ? 13.451 -10.703 -26.379 1.00 97.00 89 CYS A C 1
ATOM 699 O O . CYS A 1 89 ? 13.627 -11.684 -27.093 1.00 97.00 89 CYS A O 1
ATOM 701 N N . GLN A 1 90 ? 13.416 -9.468 -26.887 1.00 96.00 90 GLN A N 1
ATOM 702 C CA . GLN A 1 90 ? 13.529 -9.199 -28.327 1.00 96.00 90 GLN A CA 1
ATOM 703 C C . GLN A 1 90 ? 14.860 -9.679 -28.914 1.00 96.00 90 GLN A C 1
ATOM 705 O O . GLN A 1 90 ? 14.892 -10.258 -29.998 1.00 96.00 90 GLN A O 1
ATOM 710 N N . VAL A 1 91 ? 15.972 -9.445 -28.210 1.00 95.56 91 VAL A N 1
ATOM 711 C CA . VAL A 1 91 ? 17.288 -9.947 -28.631 1.00 95.56 91 VAL A CA 1
ATOM 712 C C . VAL A 1 91 ? 17.299 -11.473 -28.648 1.00 95.56 91 VAL A C 1
ATOM 714 O O . VAL A 1 91 ? 17.857 -12.061 -29.569 1.00 95.56 91 VAL A O 1
ATOM 717 N N . HIS A 1 92 ? 16.688 -12.116 -27.653 1.00 93.75 92 HIS A N 1
ATOM 718 C CA . HIS A 1 92 ? 16.612 -13.570 -27.590 1.00 93.75 92 HIS A CA 1
ATOM 719 C C . HIS A 1 92 ? 15.773 -14.158 -28.731 1.00 93.75 92 HIS A C 1
ATOM 721 O O . HIS A 1 92 ? 16.234 -15.085 -29.388 1.00 93.75 92 HIS A O 1
ATOM 727 N N . MET A 1 93 ? 14.605 -13.581 -29.028 1.00 93.12 93 MET A N 1
ATOM 728 C CA . MET A 1 93 ? 13.740 -14.036 -30.125 1.00 93.12 93 MET A CA 1
ATOM 729 C C . MET A 1 93 ? 14.438 -13.912 -31.484 1.00 93.12 93 MET A C 1
ATOM 731 O O . MET A 1 93 ? 14.500 -14.885 -32.226 1.00 93.12 93 MET A O 1
ATOM 735 N N . ARG A 1 94 ? 15.104 -12.781 -31.759 1.00 90.44 94 ARG A N 1
ATOM 736 C CA . ARG A 1 94 ? 15.881 -12.608 -33.002 1.00 90.44 94 ARG A CA 1
ATOM 737 C C . ARG A 1 94 ? 17.039 -13.598 -33.147 1.00 90.44 94 ARG A C 1
ATOM 739 O O . ARG A 1 94 ? 17.418 -13.933 -34.260 1.00 90.44 94 ARG A O 1
ATOM 746 N N . ARG A 1 95 ? 17.625 -14.064 -32.038 1.00 84.06 95 ARG A N 1
ATOM 747 C CA . ARG A 1 95 ? 18.673 -15.103 -32.059 1.00 84.06 95 ARG A CA 1
ATOM 748 C C . ARG A 1 95 ? 18.117 -16.494 -32.357 1.00 84.06 95 ARG A C 1
ATOM 750 O O . ARG A 1 95 ? 18.867 -17.331 -32.840 1.00 84.06 95 ARG A O 1
ATOM 757 N N . GLN A 1 96 ? 16.843 -16.738 -32.060 1.00 71.75 96 GLN A N 1
ATOM 758 C CA . GLN A 1 96 ? 16.156 -17.992 -32.380 1.00 71.75 96 GLN A CA 1
ATOM 759 C C . GLN A 1 96 ? 15.617 -18.022 -33.818 1.00 71.75 96 GLN A C 1
ATOM 761 O O .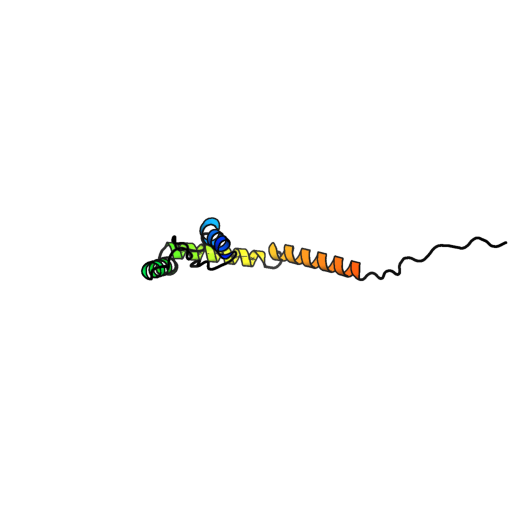 GLN A 1 96 ? 15.372 -19.099 -34.345 1.00 71.75 96 GLN A O 1
ATOM 766 N N . GLU A 1 97 ? 15.468 -16.861 -34.460 1.00 62.59 97 GLU A N 1
ATOM 767 C CA . GLU A 1 97 ? 15.036 -16.720 -35.859 1.00 62.59 97 GLU A CA 1
ATOM 768 C C . GLU A 1 97 ? 16.184 -16.834 -36.881 1.00 62.59 97 GLU A C 1
ATOM 770 O O . GLU A 1 97 ? 15.928 -16.788 -38.082 1.00 62.59 97 GLU A O 1
ATOM 775 N N . VAL A 1 98 ? 17.445 -16.984 -36.447 1.00 59.25 98 VAL A N 1
ATOM 776 C CA . VAL A 1 98 ? 18.565 -17.218 -37.376 1.00 59.25 98 VAL A CA 1
ATOM 777 C C . VAL A 1 98 ? 18.445 -18.644 -37.938 1.00 59.25 98 VAL A C 1
ATOM 779 O O . VAL A 1 98 ? 18.533 -19.594 -37.154 1.00 59.25 98 VAL A O 1
ATOM 782 N N . PRO A 1 99 ? 18.257 -18.832 -39.261 1.00 55.09 99 PRO A N 1
ATOM 783 C CA . PRO A 1 99 ? 18.137 -20.160 -39.852 1.00 55.09 99 PRO A CA 1
ATOM 784 C C . PRO A 1 99 ? 19.441 -20.942 -39.683 1.00 55.09 99 PRO A C 1
ATOM 786 O O . PRO A 1 99 ? 20.534 -20.390 -39.823 1.00 55.09 99 PRO A O 1
ATOM 789 N N . ALA A 1 100 ? 19.325 -22.246 -39.446 1.00 56.12 100 ALA A N 1
ATOM 790 C CA . ALA A 1 100 ? 20.430 -23.199 -39.330 1.00 56.12 100 ALA A CA 1
ATOM 791 C C . ALA A 1 100 ? 21.201 -23.450 -40.653 1.00 56.12 100 ALA A C 1
ATOM 793 O O . ALA A 1 100 ? 21.775 -24.518 -40.834 1.00 56.12 100 ALA A O 1
ATOM 794 N N . GLU A 1 101 ? 21.225 -22.490 -41.581 1.00 50.22 101 GLU A N 1
ATOM 795 C CA . GLU A 1 101 ? 21.793 -22.639 -42.932 1.00 50.22 101 GLU A CA 1
ATOM 796 C C . GLU A 1 101 ? 23.142 -21.936 -43.136 1.00 50.22 101 GLU A C 1
ATOM 798 O O . GLU A 1 101 ? 23.702 -21.986 -44.223 1.00 50.22 101 GLU A O 1
ATOM 803 N N . ALA A 1 102 ? 23.743 -21.359 -42.092 1.00 50.88 102 ALA A N 1
ATOM 804 C CA . ALA A 1 102 ? 25.111 -20.829 -42.165 1.00 50.88 102 ALA A CA 1
ATOM 805 C C . ALA A 1 102 ? 26.197 -21.862 -41.786 1.00 50.88 102 ALA A C 1
ATOM 807 O O . ALA A 1 102 ? 27.239 -21.493 -41.245 1.00 50.88 102 ALA A O 1
ATOM 808 N N . ILE A 1 103 ? 25.967 -23.152 -42.052 1.00 50.47 103 ILE A N 1
ATOM 809 C CA . ILE A 1 103 ? 27.036 -24.160 -42.086 1.00 50.47 103 ILE A CA 1
ATOM 810 C C . ILE A 1 103 ? 27.136 -24.644 -43.533 1.00 50.47 103 ILE A C 1
ATOM 812 O O . ILE A 1 103 ? 26.559 -25.665 -43.899 1.00 50.47 103 ILE A O 1
ATOM 816 N N . GLU A 1 104 ? 27.846 -23.891 -44.374 1.00 42.84 104 GLU A N 1
ATOM 817 C CA . GLU A 1 104 ? 28.315 -24.457 -45.638 1.00 42.84 104 GLU A CA 1
ATOM 818 C C . GLU A 1 104 ? 29.304 -25.598 -45.335 1.00 42.84 104 GLU A C 1
ATOM 820 O O . GLU A 1 104 ? 30.191 -25.436 -44.487 1.00 42.84 104 GLU A O 1
ATOM 825 N N . PRO A 1 105 ? 29.189 -26.761 -45.997 1.00 44.22 105 PRO A N 1
ATOM 826 C CA . PRO A 1 105 ? 30.161 -27.827 -45.854 1.00 44.22 105 PRO A CA 1
ATOM 827 C C . PRO A 1 105 ? 31.403 -27.475 -46.681 1.00 44.22 105 PRO A C 1
ATOM 829 O O . PRO A 1 105 ? 31.511 -27.832 -47.852 1.00 44.22 105 PRO A O 1
ATOM 832 N N . THR A 1 106 ? 32.381 -26.803 -46.079 1.00 52.22 106 THR A N 1
ATOM 833 C CA . THR A 1 106 ? 33.715 -26.676 -46.683 1.00 52.22 106 THR A CA 1
ATOM 834 C C . THR A 1 106 ? 34.479 -27.996 -46.519 1.00 52.22 106 THR A C 1
ATOM 836 O O . THR A 1 106 ? 35.307 -28.145 -45.626 1.00 52.22 106 THR A O 1
ATOM 839 N N . CYS A 1 107 ? 34.156 -28.994 -47.347 1.00 41.47 107 CYS A N 1
ATOM 840 C CA . CYS A 1 107 ? 34.908 -30.244 -47.538 1.00 41.47 107 CYS A CA 1
ATOM 841 C C . CYS A 1 107 ? 34.349 -30.896 -48.822 1.00 41.47 107 CYS A C 1
ATOM 843 O O . CYS A 1 107 ? 33.224 -31.374 -48.817 1.00 41.4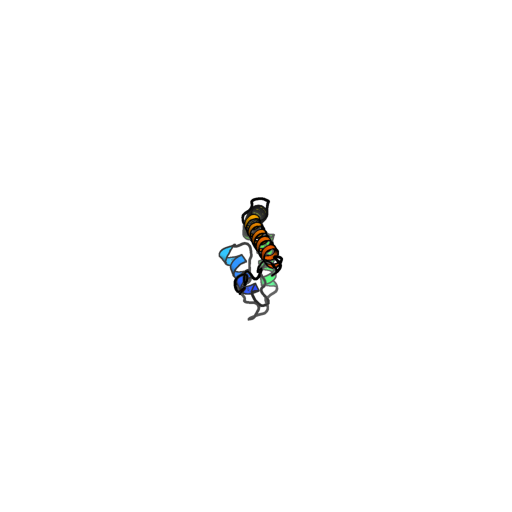7 107 CYS A O 1
ATOM 845 N N . THR A 1 108 ? 34.964 -30.893 -50.002 1.00 45.28 108 THR A N 1
ATOM 846 C CA . THR A 1 108 ? 36.311 -31.338 -50.369 1.00 45.28 108 THR A CA 1
ATOM 847 C C . THR A 1 108 ? 36.562 -30.907 -51.822 1.00 45.28 108 THR A C 1
ATOM 849 O O . THR A 1 108 ? 35.833 -31.299 -52.729 1.00 45.28 108 THR A O 1
ATOM 852 N N . GLN A 1 109 ? 37.615 -30.139 -52.075 1.00 50.81 109 GLN A N 1
ATOM 853 C CA . GLN A 1 109 ? 38.339 -30.220 -53.341 1.00 50.81 109 GLN A CA 1
ATOM 854 C C . GLN A 1 109 ? 39.775 -30.537 -52.960 1.00 50.81 109 GLN A C 1
ATOM 856 O O . GLN A 1 109 ? 40.393 -29.722 -52.292 1.00 50.81 109 GLN A O 1
ATOM 861 N N . GLU A 1 110 ? 40.215 -31.755 -53.276 1.00 48.03 110 GLU A N 1
ATOM 862 C CA . GLU A 1 110 ? 41.579 -32.140 -53.682 1.00 48.03 110 GLU A CA 1
ATOM 863 C C . GLU A 1 110 ? 41.709 -33.663 -53.560 1.00 48.03 110 GLU A C 1
ATOM 865 O O . GLU A 1 110 ? 42.197 -34.174 -52.562 1.00 48.03 110 GLU A O 1
ATOM 870 N N . LEU A 1 111 ? 41.234 -34.389 -54.575 1.00 43.31 111 LEU A N 1
ATOM 871 C CA . LEU A 1 111 ? 41.828 -35.650 -55.030 1.00 43.31 111 LEU A CA 1
ATOM 872 C C . LEU A 1 111 ? 41.424 -35.838 -56.500 1.00 43.31 111 LEU A C 1
ATOM 874 O O . LEU A 1 111 ? 40.428 -36.488 -56.807 1.00 43.31 111 LEU A O 1
ATOM 878 N N . ASN A 1 112 ? 42.192 -35.232 -57.406 1.00 42.53 112 ASN A N 1
ATOM 879 C CA . ASN A 1 112 ? 42.242 -35.633 -58.808 1.00 42.53 112 ASN A CA 1
ATOM 880 C C . ASN A 1 112 ? 43.657 -36.149 -59.093 1.00 42.53 112 ASN A C 1
ATOM 882 O O . ASN A 1 112 ? 44.612 -35.419 -58.851 1.00 42.53 112 ASN A O 1
ATOM 886 N N . TYR A 1 113 ? 43.699 -37.411 -59.539 1.00 43.38 113 TYR A N 1
ATOM 887 C CA . TYR A 1 113 ? 44.667 -38.085 -60.419 1.00 43.38 113 TYR A CA 1
ATOM 888 C C . TYR A 1 113 ? 46.092 -37.533 -60.545 1.00 43.38 113 TYR A C 1
ATOM 890 O O . TYR A 1 113 ? 46.262 -36.421 -61.087 1.00 43.38 113 TYR A O 1
#

Secondary structure (DSSP, 8-state):
-B----STTHHHHHHIIIIIS---B--SS-TTTSPPPHHHHHHHHHHHHTSHHHHHHHHHHHHHHHHHHHHHSTT-HHHHHHHHHHHHHHHHHHHHSS-TT------------

pLDDT: mean 84.8, std 17.39, range [41.47, 98.62]